Protein 2YZY (pdb70)

Sequence (163 aa):
QSAQEILDRVEKNLSTPWQATVQGRIEEELLARVYALPQARLFRVEFLKPGSLEGNFTVITEKEVWNYLYLTNQLVISPQVDLRLEGEVRLPEGMAWKLVGRSQGFAAMELYILKADPRPLRFVFLDEKGKVLADLKVVEFKRTNLTEAQLKRYPKDAQVVRR

Structure (mmCIF, N/CA/C/O backbone):
data_2YZY
#
_entry.id   2YZY
#
_cell.length_a   41.380
_cell.length_b   58.840
_cell.length_c   80.500
_cell.angle_alpha   90.00
_cell.angle_beta   90.00
_cell.angle_gamma   90.00
#
_symmetry.space_group_name_H-M   'P 21 21 21'
#
loop_
_entity.id
_entity.type
_entity.pdbx_description
1 polymer 'Putative uncharacterized protein TTHA1012'
2 non-polymer (4S)-2-METHYL-2,4-PENTANEDIOL
3 water water
#
loop_
_atom_site.group_PDB
_atom_site.id
_atom_site.type_symbol
_atom_site.label_atom_id
_atom_site.label_alt_id
_atom_site.label_comp_id
_atom_site.label_asym_id
_atom_site.label_entity_id
_atom_site.label_seq_id
_atom_site.pdbx_PDB_ins_code
_atom_site.Cartn_x
_atom_site.Cartn_y
_atom_site.Cartn_z
_atom_site.occupancy
_atom_site.B_iso_or_equiv
_atom_site.auth_seq_id
_atom_site.auth_comp_id
_atom_site.auth_asym_id
_atom_site.auth_atom_id
_atom_site.pdbx_PDB_model_num
ATOM 1 N N . GLN A 1 6 ? 19.001 23.227 11.893 1.00 43.30 20 GLN A N 1
ATOM 2 C CA . GLN A 1 6 ? 20.085 23.057 10.883 1.00 42.56 20 GLN A CA 1
ATOM 3 C C . GLN A 1 6 ? 21.147 22.084 11.387 1.00 41.40 20 GLN A C 1
ATOM 4 O O . GLN A 1 6 ? 21.934 21.548 10.606 1.00 40.84 20 GLN A O 1
ATOM 10 N N . SER A 1 7 ? 21.165 21.861 12.697 1.00 39.34 21 SER A N 1
ATOM 11 C CA . SER A 1 7 ?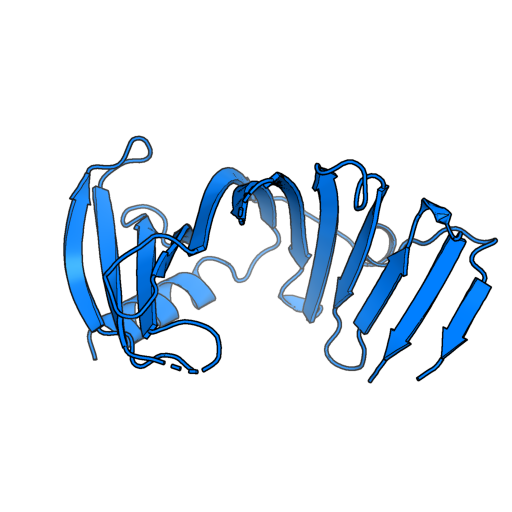 22.130 20.950 13.298 1.00 37.82 21 SER A CA 1
ATOM 12 C C . SER A 1 7 ? 21.872 19.526 12.818 1.00 35.85 21 SER A C 1
ATOM 13 O O . SER A 1 7 ? 22.794 18.718 12.712 1.00 35.30 21 SER A O 1
ATOM 16 N N . ALA A 1 8 ? 20.610 19.226 12.531 1.00 34.44 22 ALA A N 1
ATOM 17 C CA . ALA A 1 8 ? 20.235 17.905 12.049 1.00 32.75 22 ALA A CA 1
ATOM 18 C C . ALA A 1 8 ? 20.874 17.680 10.684 1.00 32.46 22 ALA A C 1
ATOM 19 O O . ALA A 1 8 ? 21.391 16.602 10.395 1.00 30.73 22 ALA A O 1
ATOM 21 N N . GLN A 1 9 ? 20.839 18.712 9.847 1.00 32.46 23 GLN A N 1
ATOM 22 C CA . GLN A 1 9 ? 21.415 18.624 8.512 1.00 32.53 23 GLN A CA 1
ATOM 23 C C . GLN A 1 9 ? 22.908 18.330 8.589 1.00 31.30 23 GLN A C 1
ATOM 24 O O . GLN A 1 9 ? 23.430 17.524 7.820 1.00 31.01 23 GLN A O 1
ATOM 30 N N . GLU A 1 10 ? 23.592 18.983 9.524 1.00 30.20 24 GLU A N 1
ATOM 31 C CA . GLU A 1 10 ? 25.025 18.781 9.699 1.00 29.64 24 GLU A CA 1
ATOM 32 C C . GLU A 1 10 ? 25.326 17.331 10.054 1.00 28.11 24 GLU A C 1
ATOM 33 O O . GLU A 1 10 ? 26.283 16.740 9.553 1.00 27.09 24 GLU A O 1
ATOM 39 N N . ILE A 1 11 ? 24.505 16.767 10.933 1.00 25.93 25 ILE A N 1
ATOM 40 C CA . ILE A 1 11 ? 24.679 15.387 11.363 1.00 23.73 25 ILE A CA 1
ATOM 41 C C . ILE A 1 11 ? 24.451 14.429 10.201 1.00 22.99 25 ILE A C 1
ATOM 42 O O . ILE A 1 11 ? 25.233 13.500 9.988 1.00 22.01 25 ILE A O 1
ATOM 47 N N . LEU A 1 12 ? 23.381 14.659 9.448 1.00 23.60 26 LEU A N 1
ATOM 48 C CA . LEU A 1 12 ? 23.073 13.812 8.306 1.00 24.08 26 LEU A CA 1
ATOM 49 C C . LEU A 1 12 ? 24.208 13.883 7.291 1.00 24.70 26 LEU A C 1
ATOM 50 O O . LEU A 1 12 ? 24.557 12.879 6.673 1.00 23.32 26 LEU A O 1
ATOM 55 N N . ASP A 1 13 ? 24.788 15.070 7.127 1.00 24.73 27 ASP A N 1
ATOM 56 C CA . ASP A 1 13 ? 25.892 15.241 6.188 1.00 25.52 27 ASP A CA 1
ATOM 57 C C . ASP A 1 13 ? 27.094 14.413 6.629 1.00 24.25 27 ASP A C 1
ATOM 58 O O . ASP A 1 13 ? 27.784 13.823 5.800 1.00 24.59 27 ASP A O 1
ATOM 63 N N . ARG A 1 14 ? 27.340 14.373 7.935 1.00 23.22 28 ARG A N 1
ATOM 64 C CA . ARG A 1 14 ? 28.452 13.604 8.484 1.00 22.88 28 ARG A CA 1
ATOM 65 C C . ARG A 1 14 ? 28.239 12.116 8.220 1.00 21.08 28 ARG A C 1
ATOM 66 O O . ARG A 1 14 ? 29.180 11.386 7.907 1.00 20.63 28 ARG A O 1
ATOM 74 N N . VAL A 1 15 ? 26.993 11.675 8.354 1.00 19.74 29 VAL A N 1
ATOM 75 C CA . VAL A 1 15 ? 26.651 10.279 8.125 1.00 18.16 29 VAL A CA 1
ATOM 76 C C . VAL A 1 15 ? 26.915 9.902 6.672 1.00 19.49 29 VAL A C 1
ATOM 77 O O . VAL A 1 15 ? 27.553 8.889 6.394 1.00 18.46 29 VAL A O 1
ATOM 81 N N . GLU A 1 16 ? 26.428 10.729 5.752 1.00 21.37 30 GLU A N 1
ATOM 82 C CA . GLU A 1 16 ? 26.600 10.474 4.327 1.00 23.41 30 GLU A CA 1
ATOM 83 C C . GLU A 1 16 ? 28.071 10.328 3.962 1.00 24.29 30 GLU A C 1
ATOM 84 O O . GLU A 1 16 ? 28.450 9.411 3.231 1.00 23.37 30 GLU A O 1
ATOM 90 N N . LYS A 1 17 ? 28.901 11.230 4.474 1.00 23.96 31 LYS A N 1
ATOM 91 C CA . LYS A 1 17 ? 30.331 11.174 4.193 1.00 25.53 31 LYS A CA 1
ATOM 92 C C . LYS A 1 17 ? 30.979 9.968 4.865 1.00 24.87 31 LYS A C 1
ATOM 93 O O . LYS A 1 17 ? 31.858 9.325 4.292 1.00 26.11 31 LYS A O 1
ATOM 99 N N . ASN A 1 18 ? 30.531 9.661 6.078 1.00 22.18 32 ASN A N 1
ATOM 100 C CA . ASN A 1 18 ? 31.078 8.552 6.848 1.00 21.67 32 ASN A CA 1
ATOM 101 C C . ASN A 1 18 ? 30.717 7.177 6.291 1.00 20.35 32 ASN A C 1
ATOM 102 O O . ASN A 1 18 ? 31.392 6.192 6.585 1.00 21.62 32 ASN A O 1
ATOM 107 N N . LEU A 1 19 ? 29.655 7.111 5.492 1.00 20.25 33 LEU A N 1
ATOM 108 C CA . LEU A 1 19 ? 29.225 5.845 4.905 1.00 20.35 33 LEU A CA 1
ATOM 109 C C . LEU A 1 19 ? 29.383 5.848 3.388 1.00 20.01 33 LEU A C 1
ATOM 110 O O . LEU A 1 19 ? 28.545 5.304 2.666 1.00 20.60 33 LEU A O 1
ATOM 115 N N . SER A 1 20 ? 30.464 6.459 2.912 1.00 19.40 34 SER A N 1
ATOM 116 C CA . SER A 1 20 ? 30.733 6.540 1.480 1.00 21.07 34 SER A CA 1
ATOM 117 C C . SER A 1 20 ? 31.426 5.287 0.942 1.00 19.50 34 SER A C 1
ATOM 118 O O . SER A 1 20 ? 31.569 5.124 -0.269 1.00 20.48 34 SER A O 1
ATOM 121 N N . THR A 1 21 ? 31.860 4.409 1.843 1.00 18.37 35 THR A N 1
ATOM 122 C CA . THR A 1 21 ? 32.515 3.162 1.453 1.00 16.72 35 THR A CA 1
ATOM 123 C C . THR A 1 21 ? 31.521 2.023 1.688 1.00 14.77 35 THR A C 1
ATOM 124 O O . THR A 1 21 ? 30.541 2.192 2.411 1.00 14.31 35 THR A O 1
ATOM 128 N N . PRO A 1 22 ? 31.760 0.847 1.086 1.00 13.85 36 PRO A N 1
ATOM 129 C CA . PRO A 1 22 ? 30.841 -0.282 1.260 1.00 11.92 36 PRO A CA 1
ATOM 130 C C . PRO A 1 22 ? 30.602 -0.722 2.700 1.00 10.91 36 PRO A C 1
ATOM 131 O O . PRO A 1 22 ? 31.514 -0.734 3.530 1.00 12.32 36 PRO A O 1
ATOM 135 N N . TRP A 1 23 ? 29.359 -1.087 2.986 1.00 10.18 37 TRP A N 1
ATOM 136 C CA . TRP A 1 23 ? 29.003 -1.547 4.316 1.00 8.93 37 TRP A CA 1
ATOM 137 C C . TRP A 1 23 ? 27.780 -2.446 4.260 1.00 9.34 37 TRP A C 1
ATOM 138 O O . TRP A 1 23 ? 27.070 -2.493 3.256 1.00 7.79 37 TRP A O 1
ATOM 149 N N . GLN A 1 24 ? 27.561 -3.181 5.342 1.00 9.27 38 GLN A N 1
ATOM 150 C CA . GLN A 1 24 ? 26.410 -4.057 5.449 1.00 9.64 38 GLN A CA 1
ATOM 151 C C . GLN A 1 24 ? 25.930 -4.009 6.885 1.00 9.71 38 GLN A C 1
ATOM 152 O O . GLN A 1 24 ? 26.677 -3.612 7.790 1.00 10.19 38 GLN A O 1
ATOM 158 N N . ALA A 1 25 ? 24.673 -4.381 7.093 1.00 8.85 39 ALA A N 1
ATOM 159 C CA . ALA A 1 25 ? 24.100 -4.337 8.425 1.00 7.85 39 ALA A CA 1
ATOM 160 C C . ALA A 1 25 ? 22.914 -5.270 8.563 1.00 9.18 39 ALA A C 1
ATOM 161 O O . ALA A 1 25 ? 22.431 -5.843 7.586 1.00 10.36 39 ALA A O 1
ATOM 163 N N . THR A 1 26 ? 22.463 -5.424 9.800 1.00 8.57 40 THR A N 1
ATOM 164 C CA . THR A 1 26 ? 21.308 -6.249 10.102 1.00 9.51 40 THR A CA 1
ATOM 165 C C . THR A 1 26 ? 20.280 -5.318 10.719 1.00 8.78 40 THR A C 1
ATOM 166 O O . THR A 1 26 ? 20.589 -4.582 11.656 1.00 9.49 40 THR A O 1
ATOM 170 N N . VAL A 1 27 ? 19.066 -5.339 10.180 1.00 8.83 41 VAL A N 1
ATOM 171 C CA . VAL A 1 27 ? 17.994 -4.494 10.691 1.00 9.42 41 VAL A CA 1
ATOM 172 C C . VAL A 1 27 ? 16.937 -5.394 11.312 1.00 10.23 41 VAL A C 1
ATOM 173 O O . VAL A 1 27 ? 16.501 -6.368 10.700 1.00 8.98 41 VAL A O 1
ATOM 177 N N . GLN A 1 28 ? 16.542 -5.075 12.538 1.00 9.95 42 GLN A N 1
ATOM 178 C CA . GLN A 1 28 ? 15.544 -5.860 13.249 1.00 11.42 42 GLN A CA 1
ATOM 179 C C . GLN A 1 28 ? 14.595 -4.943 13.995 1.00 12.74 42 GLN A C 1
ATOM 180 O O . GLN A 1 28 ? 15.007 -3.932 14.557 1.00 13.85 42 GLN A O 1
ATOM 186 N N . GLY A 1 29 ? 13.317 -5.292 14.000 1.00 12.52 43 GLY A N 1
ATOM 187 C CA . GLY A 1 29 ? 12.362 -4.464 14.709 1.00 13.96 43 GLY A CA 1
ATOM 188 C C . GLY A 1 29 ? 10.949 -4.974 14.569 1.00 15.86 43 GLY A C 1
ATOM 189 O O . GLY A 1 29 ? 10.723 -6.115 14.166 1.00 15.25 43 GLY A O 1
ATOM 190 N N . ARG A 1 30 ? 9.993 -4.124 14.915 1.00 18.03 44 ARG A N 1
ATOM 191 C CA . ARG A 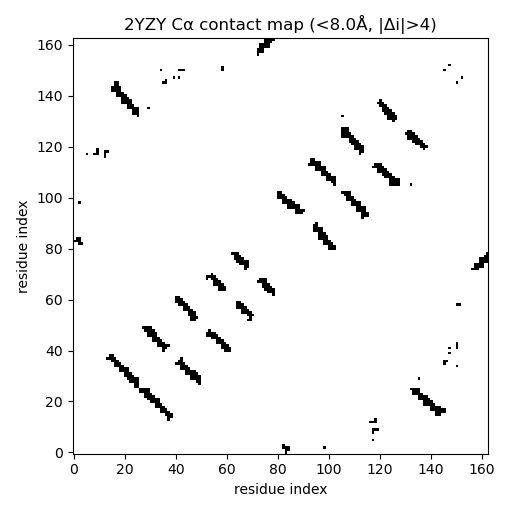1 30 ? 8.589 -4.490 14.819 1.00 22.02 44 ARG A CA 1
ATOM 192 C C . ARG A 1 30 ? 7.860 -3.474 13.957 1.00 22.90 44 ARG A C 1
ATOM 193 O O . ARG A 1 30 ? 8.177 -2.285 13.978 1.00 21.84 44 ARG A O 1
ATOM 201 N N . ILE A 1 31 ? 6.893 -3.955 13.185 1.00 23.84 45 ILE A N 1
ATOM 202 C CA . ILE A 1 31 ? 6.121 -3.094 12.301 1.00 26.92 45 ILE A CA 1
ATOM 203 C C . ILE A 1 31 ? 4.645 -3.456 12.366 1.00 28.26 45 ILE A C 1
ATOM 204 O O . ILE A 1 31 ? 4.322 -4.473 13.016 1.00 28.86 45 ILE A O 1
ATOM 209 N N . GLU A 1 37 ? 0.736 -6.568 14.362 1.00 30.52 51 GLU A N 1
ATOM 210 C CA . GLU A 1 37 ? 2.198 -6.306 14.504 1.00 29.92 51 GLU A CA 1
ATOM 211 C C . GLU A 1 37 ? 3.014 -7.550 14.169 1.00 28.18 51 GLU A C 1
ATOM 212 O O . GLU A 1 37 ? 2.635 -8.666 14.521 1.00 27.16 51 GLU A O 1
ATOM 218 N N . GLU A 1 38 ? 4.136 -7.353 13.485 1.00 25.73 52 GLU A N 1
ATOM 219 C CA . GLU A 1 38 ? 5.002 -8.465 13.117 1.00 23.63 52 GLU A CA 1
ATOM 220 C C . GLU A 1 38 ? 6.462 -8.072 13.276 1.00 20.11 52 GLU A C 1
ATOM 221 O O . GLU A 1 38 ? 6.785 -6.887 13.373 1.00 19.81 52 GLU A O 1
ATOM 227 N N . GLU A 1 39 ? 7.340 -9.068 13.315 1.00 16.68 53 GLU A N 1
ATOM 228 C CA . GLU A 1 39 ? 8.765 -8.801 13.442 1.00 14.38 53 GLU A CA 1
ATOM 229 C C . GLU A 1 39 ? 9.376 -8.712 12.055 1.00 13.19 53 GLU A C 1
ATOM 230 O O . GLU A 1 39 ? 9.068 -9.519 11.175 1.00 13.38 53 GLU A O 1
ATOM 236 N N . LEU A 1 40 ? 10.230 -7.716 11.859 1.00 10.69 54 LEU A N 1
ATOM 237 C CA . LEU A 1 40 ? 10.916 -7.543 10.589 1.00 9.31 54 LEU A CA 1
ATOM 238 C C . LEU A 1 40 ? 12.397 -7.803 10.837 1.00 9.66 54 LEU A C 1
ATOM 239 O O . LEU A 1 40 ? 12.973 -7.303 11.805 1.00 10.83 54 LEU A O 1
ATOM 244 N N . LEU A 1 41 ? 13.006 -8.609 9.976 1.00 7.51 55 LEU A N 1
ATOM 245 C CA . LEU A 1 41 ? 14.430 -8.896 10.090 1.00 8.04 55 LEU A CA 1
ATOM 246 C C . LEU A 1 41 ? 14.986 -8.915 8.680 1.00 7.43 55 LEU A C 1
ATOM 247 O O . LEU A 1 41 ? 14.428 -9.567 7.800 1.00 8.46 55 LEU A O 1
ATOM 252 N N . ALA A 1 42 ? 16.081 -8.198 8.459 1.00 7.95 56 ALA A N 1
ATOM 253 C CA . ALA A 1 42 ? 16.668 -8.156 7.132 1.00 8.50 56 ALA A CA 1
ATOM 254 C C . ALA A 1 42 ? 18.144 -7.804 7.170 1.00 9.15 56 ALA A C 1
ATOM 255 O O . ALA A 1 42 ? 18.640 -7.249 8.148 1.00 9.83 56 ALA A O 1
ATOM 257 N N . ARG A 1 43 ? 18.850 -8.158 6.104 1.00 7.64 57 ARG A N 1
ATOM 258 C CA . ARG A 1 43 ? 20.257 -7.804 5.990 1.00 7.61 57 ARG A CA 1
ATOM 259 C C . ARG A 1 43 ? 20.294 -6.721 4.922 1.00 8.81 57 ARG A C 1
ATOM 260 O O . ARG A 1 43 ? 19.556 -6.782 3.940 1.00 10.51 57 ARG A O 1
ATOM 268 N N . VAL A 1 44 ? 21.142 -5.722 5.126 1.00 7.27 58 VAL A N 1
ATOM 269 C CA . VAL A 1 44 ? 21.255 -4.607 4.192 1.00 9.54 58 VAL A CA 1
ATOM 270 C C . VAL A 1 44 ? 22.686 -4.492 3.669 1.00 8.48 58 VAL A C 1
ATOM 271 O O . VAL A 1 44 ? 23.640 -4.685 4.415 1.00 8.88 58 VAL A O 1
ATOM 275 N N . TYR A 1 45 ? 22.818 -4.179 2.381 1.00 8.29 59 TYR A N 1
ATOM 276 C CA . TYR A 1 45 ? 24.119 -4.058 1.728 1.00 7.83 59 TYR A CA 1
ATOM 277 C C . TYR A 1 45 ? 24.190 -2.775 0.928 1.00 7.86 59 TYR A C 1
ATOM 278 O O . TYR A 1 45 ? 23.250 -2.429 0.214 1.00 9.09 59 TYR A O 1
ATOM 287 N N . ALA A 1 46 ? 25.320 -2.084 1.029 1.00 8.75 60 ALA A N 1
ATOM 288 C CA . ALA A 1 46 ? 25.489 -0.831 0.309 1.00 8.59 60 ALA A CA 1
ATOM 289 C C . ALA A 1 46 ? 26.843 -0.716 -0.371 1.00 8.65 60 ALA A C 1
ATOM 290 O O . ALA A 1 46 ? 27.878 -0.987 0.232 1.00 9.69 60 ALA A O 1
ATOM 292 N N . LEU A 1 47 ? 26.813 -0.320 -1.640 1.00 10.71 61 LEU A N 1
ATOM 293 C CA . LEU A 1 47 ? 28.019 -0.092 -2.428 1.00 11.27 61 LEU A CA 1
ATOM 294 C C . LEU A 1 47 ? 27.776 1.310 -2.992 1.00 14.68 61 LEU A C 1
ATOM 295 O O . LEU A 1 47 ? 27.368 1.473 -4.142 1.00 13.61 61 LEU A O 1
ATOM 300 N N . PRO A 1 48 ? 28.008 2.344 -2.163 1.00 15.59 62 PRO A N 1
ATOM 301 C CA . PRO A 1 48 ? 27.823 3.760 -2.505 1.00 18.47 62 PRO A CA 1
ATOM 302 C C . PRO A 1 48 ? 28.400 4.238 -3.830 1.00 19.19 62 PRO A C 1
ATOM 303 O O . PRO A 1 48 ? 27.714 4.909 -4.598 1.00 20.51 62 PRO A O 1
ATOM 307 N N . GLN A 1 49 ? 29.655 3.899 -4.099 1.00 21.92 63 GLN A N 1
ATOM 308 C CA . GLN A 1 49 ? 30.298 4.336 -5.333 1.00 23.99 63 GLN A CA 1
ATOM 309 C C . GLN A 1 49 ? 29.580 3.861 -6.595 1.00 24.44 63 GLN A C 1
ATOM 310 O O . GLN A 1 49 ? 29.631 4.527 -7.632 1.00 24.40 63 GLN A O 1
ATOM 316 N N . ALA A 1 50 ? 28.904 2.720 -6.507 1.00 22.58 64 ALA A N 1
ATOM 317 C CA . ALA A 1 50 ? 28.179 2.174 -7.650 1.00 22.16 64 ALA A CA 1
ATOM 318 C C . ALA A 1 50 ? 26.687 2.482 -7.554 1.00 20.44 64 ALA A C 1
ATOM 319 O O . ALA A 1 50 ? 25.903 2.071 -8.410 1.00 21.05 64 ALA A O 1
ATOM 321 N N . ARG A 1 51 ? 26.304 3.214 -6.512 1.00 20.17 65 ARG A N 1
ATOM 322 C CA . ARG A 1 51 ? 24.906 3.562 -6.287 1.00 20.08 65 ARG A CA 1
ATOM 323 C C . ARG A 1 51 ? 24.044 2.305 -6.248 1.00 19.51 65 ARG A C 1
ATOM 324 O O . ARG A 1 51 ? 22.950 2.273 -6.809 1.00 19.15 65 ARG A O 1
ATOM 332 N N . LEU A 1 52 ? 24.551 1.274 -5.580 1.00 17.08 66 LEU A N 1
ATOM 333 C CA . LEU A 1 52 ? 23.847 0.004 -5.448 1.00 17.07 66 LEU A CA 1
ATOM 334 C C . LEU A 1 52 ? 23.483 -0.255 -3.993 1.00 14.49 66 LEU A C 1
ATOM 335 O O . LEU A 1 52 ? 24.287 -0.029 -3.093 1.00 15.30 66 LEU A O 1
ATOM 340 N N . PHE A 1 53 ? 22.272 -0.755 -3.776 1.00 13.90 67 PHE A N 1
ATOM 341 C CA . PHE A 1 53 ? 21.773 -1.043 -2.434 1.00 13.10 67 PHE A CA 1
ATOM 342 C C . PHE A 1 53 ? 20.968 -2.341 -2.528 1.00 12.88 67 PHE A C 1
ATOM 343 O O . PHE A 1 53 ? 20.243 -2.549 -3.497 1.00 14.12 67 PHE A O 1
ATOM 351 N N . ARG A 1 54 ? 21.100 -3.219 -1.537 1.00 10.05 68 ARG A N 1
ATOM 352 C CA . ARG A 1 54 ? 20.355 -4.476 -1.548 1.00 9.94 68 ARG A CA 1
ATOM 353 C C . ARG A 1 54 ? 19.837 -4.782 -0.153 1.00 9.33 68 ARG A C 1
ATOM 354 O O . ARG A 1 54 ? 20.557 -4.626 0.827 1.00 9.84 68 ARG A O 1
ATOM 362 N N . VAL A 1 55 ? 18.576 -5.191 -0.070 1.00 8.21 69 VAL A N 1
ATOM 363 C CA . VAL A 1 55 ? 17.967 -5.538 1.208 1.00 8.96 69 VAL A CA 1
ATOM 364 C C . VAL A 1 55 ? 17.442 -6.962 1.077 1.00 8.90 69 VAL A C 1
ATOM 365 O O . VAL A 1 55 ? 16.728 -7.284 0.123 1.00 10.70 69 VAL A O 1
ATOM 369 N N . GLU A 1 56 ? 17.818 -7.819 2.022 1.00 7.07 70 GLU A N 1
ATOM 370 C CA . GLU A 1 56 ? 17.403 -9.222 2.009 1.00 6.47 70 GLU A CA 1
ATOM 371 C C . GLU A 1 56 ? 16.559 -9.497 3.243 1.00 6.53 70 GLU A C 1
ATOM 372 O O . GLU A 1 56 ? 17.003 -9.289 4.368 1.00 8.79 70 GLU A O 1
ATOM 378 N N . PHE A 1 57 ? 15.340 -9.976 3.026 1.00 7.15 71 PHE A N 1
ATOM 379 C CA . PHE A 1 57 ? 14.423 -10.230 4.129 1.00 7.28 71 PHE A CA 1
ATOM 380 C C . PHE A 1 57 ? 14.480 -11.627 4.720 1.00 6.59 71 PHE A C 1
ATOM 381 O O . PHE A 1 57 ? 14.567 -12.624 3.997 1.00 7.87 71 PHE A O 1
ATOM 389 N N . LEU A 1 58 ? 14.423 -11.677 6.050 1.00 6.86 72 LEU A N 1
ATOM 390 C CA . LEU A 1 58 ? 14.462 -12.928 6.799 1.00 6.62 72 LEU A CA 1
ATOM 391 C C . LEU A 1 58 ? 13.169 -13.189 7.582 1.00 7.78 72 LEU A C 1
ATOM 392 O O . LEU A 1 58 ? 12.792 -14.339 7.797 1.00 9.56 72 LEU A O 1
ATOM 397 N N . LYS A 1 59 ? 12.512 -12.118 8.022 1.00 8.26 73 LYS A N 1
ATOM 398 C CA . LYS A 1 59 ? 11.251 -12.206 8.763 1.00 8.12 73 LYS A CA 1
ATOM 399 C C . LYS A 1 59 ? 10.412 -11.003 8.353 1.00 8.99 73 LYS A C 1
ATOM 400 O O . LYS A 1 59 ? 10.955 -9.947 8.045 1.00 7.58 73 LYS A O 1
ATOM 406 N N . PRO A 1 60 ? 9.076 -11.132 8.365 1.00 8.37 74 PRO A N 1
ATOM 407 C CA . PRO A 1 60 ? 8.272 -12.300 8.729 1.00 8.72 74 PRO A CA 1
ATOM 408 C C . PRO A 1 60 ? 8.202 -13.361 7.636 1.00 8.70 74 PRO A C 1
ATOM 409 O O . PRO A 1 60 ? 8.839 -13.232 6.592 1.00 7.99 74 PRO A O 1
ATOM 413 N N . GLY A 1 61 ? 7.414 -14.403 7.889 1.00 8.75 75 GLY A N 1
ATOM 414 C CA . GLY A 1 61 ? 7.280 -15.489 6.932 1.00 8.38 75 GLY A CA 1
ATOM 415 C C . GLY A 1 61 ? 6.859 -15.062 5.540 1.00 8.55 75 GLY A C 1
ATOM 416 O O . GLY A 1 61 ? 7.270 -15.668 4.555 1.00 9.22 75 GLY A O 1
ATOM 417 N N . SER A 1 62 ? 6.031 -14.026 5.457 1.00 9.32 76 SER A N 1
ATOM 418 C CA . SER A 1 62 ? 5.560 -13.533 4.169 1.00 8.19 76 SER A CA 1
ATOM 419 C C . SER A 1 62 ? 6.661 -12.889 3.330 1.00 8.38 76 SER A C 1
ATOM 420 O O . SER A 1 62 ? 6.515 -12.773 2.111 1.00 10.09 76 SER A O 1
ATOM 423 N N . LEU A 1 63 ? 7.754 -12.468 3.971 1.00 7.90 77 LEU A N 1
ATOM 424 C CA . LEU A 1 63 ? 8.857 -11.826 3.254 1.00 7.51 77 LEU A CA 1
ATOM 425 C C . LEU A 1 63 ? 10.131 -12.662 3.218 1.00 6.86 77 LEU A C 1
ATOM 426 O O . LEU A 1 63 ? 11.061 -12.347 2.478 1.00 8.18 77 LEU A O 1
ATOM 431 N N . GLU A 1 64 ? 10.175 -13.724 4.016 1.00 7.60 78 GLU A N 1
ATOM 432 C CA . GLU A 1 64 ? 11.350 -14.586 4.089 1.00 7.33 78 GLU A CA 1
ATOM 433 C C . GLU A 1 64 ? 11.857 -14.996 2.703 1.00 7.30 78 GLU A C 1
ATOM 434 O O . GLU A 1 64 ? 11.126 -15.612 1.929 1.00 7.67 78 GLU A O 1
ATOM 440 N N . GLY A 1 65 ? 13.108 -14.648 2.393 1.00 7.60 79 GLY A N 1
ATOM 441 C CA . GLY A 1 65 ? 13.673 -15.002 1.098 1.00 7.85 79 GLY A CA 1
ATOM 442 C C . GLY A 1 65 ? 13.600 -13.911 0.046 1.00 7.68 79 GLY A C 1
ATOM 443 O O . GLY A 1 65 ? 14.309 -13.966 -0.960 1.00 8.57 79 GLY A O 1
ATOM 444 N N . ASN A 1 66 ? 12.734 -12.928 0.266 1.00 7.11 80 ASN A N 1
ATOM 445 C CA . ASN A 1 66 ? 12.589 -11.811 -0.666 1.00 6.37 80 ASN A CA 1
ATOM 446 C C . ASN A 1 66 ? 13.814 -10.919 -0.585 1.00 6.63 80 ASN A C 1
ATOM 447 O O . ASN A 1 66 ? 14.555 -10.946 0.395 1.00 7.88 80 ASN A O 1
ATOM 452 N N . PHE A 1 67 ? 14.034 -10.132 -1.629 1.00 7.49 81 PHE A N 1
ATOM 453 C CA . PHE A 1 67 ? 15.121 -9.173 -1.595 1.00 8.01 81 PHE A CA 1
ATOM 454 C C . PHE A 1 67 ? 14.801 -8.040 -2.547 1.00 7.92 81 PHE A C 1
ATOM 455 O O . PHE A 1 67 ? 13.983 -8.184 -3.465 1.00 8.54 81 PHE A O 1
ATOM 463 N N . THR A 1 68 ? 15.413 -6.896 -2.285 1.00 7.70 82 THR A N 1
ATOM 464 C CA . THR A 1 68 ? 15.217 -5.714 -3.103 1.00 8.21 82 THR A CA 1
ATOM 465 C C . THR A 1 68 ? 16.576 -5.189 -3.526 1.00 9.22 82 THR A C 1
ATOM 466 O O . THR A 1 68 ? 17.491 -5.086 -2.711 1.00 10.14 82 THR A O 1
ATOM 470 N N . VAL A 1 69 ? 16.717 -4.880 -4.809 1.00 9.42 83 VAL A N 1
ATOM 471 C CA . VAL A 1 69 ? 17.967 -4.329 -5.310 1.00 10.80 83 VAL A CA 1
ATOM 472 C C . VAL A 1 69 ? 17.632 -2.944 -5.842 1.00 12.10 83 VAL A C 1
ATOM 473 O O . VAL A 1 69 ? 16.715 -2.786 -6.649 1.00 13.00 83 VAL A O 1
ATOM 477 N N . ILE A 1 70 ? 18.356 -1.938 -5.369 1.00 13.35 84 ILE A N 1
ATOM 478 C CA . ILE A 1 70 ? 18.103 -0.578 -5.818 1.00 17.86 84 ILE A CA 1
ATOM 479 C C . ILE A 1 70 ? 19.315 -0.019 -6.544 1.00 19.61 84 ILE A C 1
ATOM 480 O O . ILE A 1 70 ? 20.450 -0.155 -6.087 1.00 18.92 84 ILE A O 1
ATOM 485 N N . THR A 1 71 ? 19.062 0.589 -7.695 1.00 21.18 85 THR A N 1
ATOM 486 C CA . THR A 1 71 ? 20.114 1.203 -8.490 1.00 25.26 85 THR A CA 1
ATOM 487 C C . THR A 1 71 ? 19.636 2.616 -8.786 1.00 27.49 85 THR A C 1
ATOM 488 O O . THR A 1 71 ? 18.516 2.981 -8.428 1.00 27.88 85 THR A O 1
ATOM 492 N N . GLU A 1 72 ? 20.478 3.418 -9.426 1.00 30.73 86 GLU A N 1
ATOM 493 C CA . GLU A 1 72 ? 20.083 4.780 -9.748 1.00 34.27 86 GLU A CA 1
ATOM 494 C C . GLU A 1 72 ? 18.977 4.744 -10.796 1.00 34.78 86 GLU A C 1
ATOM 495 O O . GLU A 1 72 ? 18.098 5.606 -10.818 1.00 36.94 86 GLU A O 1
ATOM 501 N N . LYS A 1 73 ? 19.021 3.727 -11.652 1.00 34.80 87 LYS A N 1
ATOM 502 C CA . LYS A 1 73 ? 18.050 3.580 -12.729 1.00 33.88 87 LYS A CA 1
ATOM 503 C C . LYS A 1 73 ? 16.759 2.855 -12.363 1.00 32.84 87 LYS A C 1
ATOM 504 O O . LYS A 1 73 ? 15.669 3.342 -12.662 1.00 33.15 87 LYS A O 1
ATOM 510 N N . GLU A 1 74 ? 16.865 1.696 -11.721 1.00 30.89 88 GLU A N 1
ATOM 511 C CA . GLU A 1 74 ? 15.655 0.960 -11.384 1.00 27.49 88 GLU A CA 1
ATOM 512 C C . GLU A 1 74 ? 15.702 0.183 -10.078 1.00 24.94 88 GLU A C 1
ATOM 513 O O . GLU A 1 74 ? 16.736 0.104 -9.414 1.00 24.77 88 GLU A O 1
ATOM 519 N N . VAL A 1 75 ? 14.556 -0.386 -9.724 1.00 20.33 89 VAL A N 1
ATOM 520 C CA . VAL A 1 75 ? 14.409 -1.161 -8.503 1.00 17.43 89 VAL A CA 1
ATOM 521 C C . VAL A 1 75 ? 13.929 -2.571 -8.819 1.00 15.99 89 VAL A C 1
ATOM 522 O O . VAL A 1 75 ? 13.008 -2.754 -9.612 1.00 14.55 89 VAL A O 1
ATOM 526 N N . TRP A 1 76 ? 14.566 -3.563 -8.205 1.00 11.99 90 TRP A N 1
ATOM 527 C CA . TRP A 1 76 ? 14.170 -4.951 -8.392 1.00 12.87 90 TRP A CA 1
ATOM 528 C C . TRP A 1 76 ? 13.587 -5.455 -7.083 1.00 11.86 90 TRP A C 1
ATOM 529 O O . TRP A 1 76 ? 14.185 -5.275 -6.024 1.00 12.84 90 TRP A O 1
ATOM 540 N N . ASN A 1 77 ? 12.422 -6.084 -7.148 1.00 10.13 91 ASN A N 1
ATOM 541 C CA . ASN A 1 77 ? 11.833 -6.653 -5.950 1.00 10.12 91 ASN A CA 1
ATOM 542 C C . ASN A 1 77 ? 11.567 -8.120 -6.222 1.00 9.65 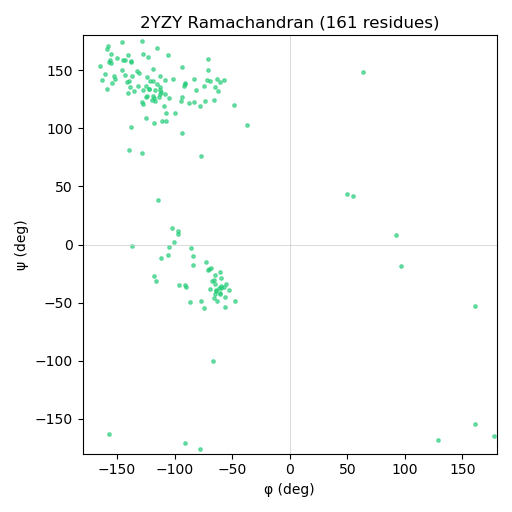91 ASN A C 1
ATOM 543 O O . ASN A 1 77 ? 10.698 -8.465 -7.020 1.00 10.29 91 ASN A O 1
ATOM 548 N N . TYR A 1 78 ? 12.346 -8.984 -5.581 1.00 7.34 92 TYR A N 1
ATOM 549 C CA . TYR A 1 78 ? 12.169 -10.414 -5.758 1.00 8.12 92 TYR A CA 1
ATOM 550 C C . TYR A 1 78 ? 11.245 -10.951 -4.674 1.00 7.74 92 TYR A C 1
ATOM 551 O O . TYR A 1 78 ? 11.464 -10.725 -3.478 1.00 8.67 92 TYR A O 1
ATOM 560 N N . LEU A 1 79 ? 10.200 -11.645 -5.110 1.00 6.95 93 LEU A N 1
ATOM 561 C CA . LEU A 1 79 ? 9.221 -12.235 -4.203 1.00 8.01 93 LEU A CA 1
ATOM 562 C C . LEU A 1 79 ? 9.495 -13.734 -4.243 1.00 8.34 93 LEU A C 1
ATOM 563 O O . LEU A 1 79 ? 9.175 -14.414 -5.216 1.00 8.78 93 LEU A O 1
ATOM 568 N N . TYR A 1 80 ? 10.086 -14.238 -3.168 1.00 6.93 94 TYR A N 1
ATOM 569 C CA . TYR A 1 80 ? 10.482 -15.635 -3.081 1.00 8.21 94 TYR A CA 1
ATOM 570 C C . TYR A 1 80 ? 9.397 -16.684 -3.307 1.00 7.12 94 TYR A C 1
ATOM 571 O O . TYR A 1 80 ? 9.555 -17.567 -4.147 1.00 7.82 94 TYR A O 1
ATOM 580 N N . LEU A 1 81 ? 8.297 -16.587 -2.569 1.00 8.24 95 LEU A N 1
ATOM 581 C CA . LEU A 1 81 ? 7.236 -17.582 -2.688 1.00 7.24 95 LEU A CA 1
ATOM 582 C C . LEU A 1 81 ? 6.541 -17.630 -4.043 1.00 9.03 95 LEU A C 1
ATOM 583 O O . LEU A 1 81 ? 6.024 -18.675 -4.430 1.00 9.54 95 LEU A O 1
ATOM 588 N N . THR A 1 82 ? 6.542 -16.521 -4.775 1.00 8.81 96 THR A N 1
ATOM 589 C CA . THR A 1 82 ? 5.907 -16.503 -6.090 1.00 9.41 96 THR A CA 1
ATOM 590 C C . THR A 1 82 ? 6.946 -16.537 -7.208 1.00 9.44 96 THR A C 1
ATOM 591 O O . THR A 1 82 ? 6.594 -16.587 -8.388 1.00 11.89 96 THR A O 1
ATOM 595 N N . ASN A 1 83 ? 8.223 -16.530 -6.828 1.00 8.98 97 ASN A N 1
ATOM 596 C CA . ASN A 1 83 ? 9.339 -16.540 -7.774 1.00 9.11 97 ASN A CA 1
ATOM 597 C C . ASN A 1 83 ? 9.182 -15.471 -8.851 1.00 9.27 97 ASN A C 1
ATOM 598 O O . ASN A 1 83 ? 9.421 -15.714 -10.037 1.00 10.15 97 ASN A O 1
ATOM 603 N N . GLN A 1 84 ? 8.784 -14.276 -8.422 1.00 9.75 98 GLN A N 1
ATOM 604 C CA . GLN A 1 84 ? 8.602 -13.153 -9.331 1.00 9.22 98 GLN A CA 1
ATOM 605 C C . GLN A 1 84 ? 9.631 -12.067 -9.057 1.00 9.38 98 GLN A C 1
ATOM 606 O O . GLN A 1 84 ? 9.898 -11.726 -7.903 1.00 10.32 98 GLN A O 1
ATOM 612 N N . LEU A 1 85 ? 10.219 -11.533 -10.121 1.00 8.61 99 LEU A N 1
ATOM 613 C CA . LEU A 1 85 ? 11.171 -10.439 -9.988 1.00 9.68 99 LEU A CA 1
ATOM 614 C C . LEU A 1 85 ? 10.472 -9.224 -10.590 1.00 9.71 99 LEU A C 1
ATOM 615 O O . LEU A 1 85 ? 10.310 -9.133 -11.809 1.00 10.98 99 LEU A O 1
ATOM 620 N N . VAL A 1 86 ? 10.029 -8.309 -9.732 1.00 9.28 100 VAL A N 1
ATOM 621 C CA . VAL A 1 86 ? 9.341 -7.107 -10.195 1.00 10.76 100 VAL A CA 1
ATOM 622 C C . VAL A 1 86 ? 10.374 -6.030 -10.503 1.00 11.70 100 VAL A C 1
ATOM 623 O O . VAL A 1 86 ? 11.159 -5.639 -9.636 1.00 13.03 100 VAL A O 1
ATOM 627 N N . ILE A 1 87 ? 10.376 -5.562 -11.747 1.00 10.60 101 ILE A N 1
ATOM 628 C CA . ILE A 1 87 ? 11.316 -4.543 -12.196 1.00 13.05 101 ILE A 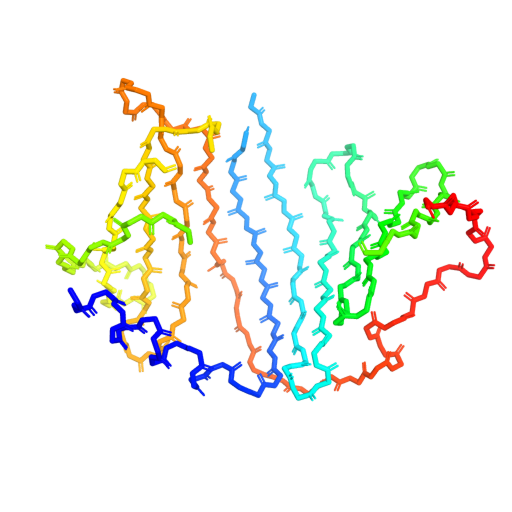CA 1
ATOM 629 C C . ILE A 1 87 ? 10.580 -3.226 -12.425 1.00 14.08 101 ILE A C 1
ATOM 630 O O . ILE A 1 87 ? 9.682 -3.149 -13.264 1.00 14.28 101 ILE A O 1
ATOM 635 N N . SER A 1 88 ? 10.964 -2.194 -11.680 1.00 14.63 102 SER A N 1
ATOM 636 C CA . SER A 1 88 ? 10.317 -0.886 -11.788 1.00 18.14 102 SER A CA 1
ATOM 637 C C . SER A 1 88 ? 11.324 0.248 -11.942 1.00 18.78 102 SER A C 1
ATOM 638 O O . SER A 1 88 ? 12.432 0.182 -11.417 1.00 18.87 102 SER A O 1
ATOM 641 N N . PRO A 1 89 ? 10.951 1.314 -12.672 1.00 21.12 103 PRO A N 1
ATOM 642 C CA . PRO A 1 89 ? 11.886 2.430 -12.843 1.00 22.35 103 PRO A CA 1
ATOM 643 C C . PRO A 1 89 ? 12.125 3.142 -11.513 1.00 24.13 103 PRO A C 1
ATOM 644 O O . PRO A 1 89 ? 11.226 3.077 -10.649 1.00 24.28 103 PRO A O 1
ATOM 648 N N . GLN A 1 114 ? 13.079 13.898 3.737 1.00 47.20 128 GLN A N 1
ATOM 649 C CA . GLN A 1 114 ? 11.718 14.479 3.557 1.00 47.60 128 GLN A CA 1
ATOM 650 C C . GLN A 1 114 ? 11.204 15.078 4.861 1.00 46.69 128 GLN A C 1
ATOM 651 O O . GLN A 1 114 ? 10.792 16.237 4.902 1.00 47.03 128 GLN A O 1
ATOM 657 N N . VAL A 1 115 ? 11.226 14.280 5.923 1.00 45.18 129 VAL A N 1
ATOM 658 C CA . VAL A 1 115 ? 10.763 14.732 7.229 1.00 43.59 129 VAL A CA 1
ATOM 659 C C . VAL A 1 115 ? 11.584 15.925 7.704 1.00 42.11 129 VAL A C 1
ATOM 660 O O . VAL A 1 115 ? 12.800 15.969 7.514 1.00 41.33 129 VAL A O 1
ATOM 664 N N . ASP A 1 116 ? 10.911 16.893 8.317 1.00 40.96 130 ASP A N 1
ATOM 665 C CA . ASP A 1 116 ? 11.583 18.080 8.828 1.00 39.61 130 ASP A CA 1
ATOM 666 C C . ASP A 1 116 ? 12.280 17.708 10.132 1.00 37.09 130 ASP A C 1
ATOM 667 O O . ASP A 1 116 ? 11.802 18.031 11.220 1.00 37.71 130 ASP A O 1
ATOM 672 N N . LEU A 1 117 ? 13.410 17.020 10.011 1.00 34.17 131 LEU A N 1
ATOM 673 C CA . LEU A 1 117 ? 14.173 16.582 11.172 1.00 31.08 131 LEU A CA 1
ATOM 674 C C . LEU A 1 117 ? 14.893 17.711 11.892 1.00 29.63 131 LEU A C 1
ATOM 675 O O . LEU A 1 117 ? 15.429 18.628 11.268 1.00 28.29 131 LEU A O 1
ATOM 680 N N . ARG A 1 118 ? 14.901 17.624 13.217 1.00 27.49 132 ARG A N 1
ATOM 681 C CA . ARG A 1 118 ? 15.552 18.609 14.069 1.00 26.48 132 ARG A CA 1
ATOM 682 C C . ARG A 1 118 ? 16.297 17.862 15.172 1.00 24.61 132 ARG A C 1
ATOM 683 O O . ARG A 1 118 ? 15.839 16.819 15.641 1.00 23.93 132 ARG A O 1
ATOM 691 N N . LEU A 1 119 ? 17.443 18.391 15.582 1.00 22.43 133 LEU A N 1
ATOM 692 C CA . LEU A 1 119 ? 18.217 17.764 16.645 1.00 20.18 133 LEU A CA 1
ATOM 693 C C . LEU A 1 119 ? 17.594 18.091 17.996 1.00 20.78 133 LEU A C 1
ATOM 694 O O . LEU A 1 119 ? 17.497 19.260 18.375 1.00 21.14 133 LEU A O 1
ATOM 699 N N . GLU A 1 120 ? 17.160 17.066 18.724 1.00 18.42 134 GLU A N 1
ATOM 700 C CA . GLU A 1 120 ? 16.566 17.301 20.033 1.00 17.80 134 GLU A CA 1
ATOM 701 C C . GLU A 1 120 ? 17.634 17.262 21.117 1.00 17.41 134 GLU A C 1
ATOM 702 O O . GLU A 1 120 ? 17.574 18.015 22.090 1.00 17.61 134 GLU A O 1
ATOM 708 N N . GLY A 1 121 ? 18.613 16.381 20.945 1.00 17.85 135 GLY A N 1
ATOM 709 C CA . GLY A 1 121 ? 19.678 16.266 21.922 1.00 17.79 135 GLY A CA 1
ATOM 710 C C . GLY A 1 121 ? 20.385 14.936 21.784 1.00 19.43 135 GLY A C 1
ATOM 711 O O . GLY A 1 121 ? 20.389 14.346 20.709 1.00 16.40 135 GLY A O 1
ATOM 712 N N . GLU A 1 122 ? 20.985 14.458 22.864 1.00 19.65 136 GLU A N 1
ATOM 713 C CA . GLU A 1 122 ? 21.682 13.185 22.814 1.00 21.11 136 GLU A CA 1
ATOM 714 C C . GLU A 1 122 ? 21.149 12.212 23.849 1.00 21.01 136 GLU A C 1
ATOM 715 O O . GLU A 1 122 ? 20.487 12.603 24.812 1.00 21.03 136 GLU A O 1
ATOM 721 N N . VAL A 1 123 ? 21.434 10.935 23.635 1.00 19.11 137 VAL A N 1
ATOM 722 C CA . VAL A 1 123 ? 20.989 9.892 24.542 1.00 20.26 137 VAL A CA 1
ATOM 723 C C . VAL A 1 123 ? 21.970 8.735 24.484 1.00 21.98 137 VAL A C 1
ATOM 724 O O . VAL A 1 123 ? 22.506 8.413 23.423 1.00 21.66 137 VAL A O 1
ATOM 728 N N . ARG A 1 124 ? 22.220 8.116 25.630 1.00 23.08 138 ARG A N 1
ATOM 729 C CA . ARG A 1 124 ? 23.140 6.996 25.672 1.00 25.53 138 ARG A CA 1
ATOM 730 C C . ARG A 1 124 ? 22.437 5.710 25.267 1.00 25.98 138 ARG A C 1
ATOM 731 O O . ARG A 1 124 ? 21.429 5.324 25.860 1.00 26.91 138 ARG A O 1
ATOM 739 N N . LEU A 1 125 ? 22.973 5.063 24.238 1.00 26.70 139 LEU A N 1
ATOM 740 C CA . LEU A 1 125 ? 22.427 3.810 23.742 1.00 28.22 139 LEU A CA 1
ATOM 741 C C . LEU A 1 125 ? 23.474 2.729 23.982 1.00 29.10 139 LEU A C 1
ATOM 742 O O . LEU A 1 125 ? 24.616 3.031 24.332 1.00 28.56 139 LEU A O 1
ATOM 747 N N . PRO A 1 126 ? 23.099 1.453 23.808 1.00 30.28 140 PRO A N 1
ATOM 748 C CA . PRO A 1 126 ? 24.051 0.359 24.018 1.00 31.55 140 PRO A CA 1
ATOM 749 C C . PRO A 1 126 ? 25.341 0.556 23.222 1.00 31.51 140 PRO A C 1
ATOM 750 O O . PRO A 1 126 ? 26.434 0.275 23.714 1.00 32.68 140 PRO A O 1
ATOM 754 N N . GLU A 1 127 ? 25.203 1.047 21.993 1.00 30.63 141 GLU A N 1
ATOM 755 C CA . GLU A 1 127 ? 26.349 1.284 21.121 1.00 29.28 141 GLU A CA 1
ATOM 756 C C . GLU A 1 127 ? 27.170 2.490 21.575 1.00 28.62 141 GLU A C 1
ATOM 757 O O . GLU A 1 127 ? 28.304 2.679 21.136 1.00 28.61 141 GLU A O 1
ATOM 763 N N . GLY A 1 128 ? 26.588 3.305 22.450 1.00 26.14 142 GLY A N 1
ATOM 764 C CA . GLY A 1 128 ? 27.278 4.484 22.940 1.00 24.04 142 GLY A CA 1
ATOM 765 C C . GLY A 1 128 ? 26.429 5.734 22.805 1.00 22.00 142 GLY A C 1
ATOM 766 O O . GLY A 1 128 ? 25.229 5.651 22.540 1.00 22.18 142 GLY A O 1
ATOM 767 N N . MET A 1 129 ? 27.044 6.898 22.986 1.00 21.02 143 MET A N 1
ATOM 768 C CA . MET A 1 129 ? 26.310 8.151 22.876 1.00 20.44 143 MET A CA 1
ATOM 769 C C . MET A 1 129 ? 25.800 8.355 21.458 1.00 19.63 143 MET A C 1
ATOM 770 O O . MET A 1 129 ? 26.520 8.129 20.485 1.00 18.26 143 MET A O 1
ATOM 775 N N . ALA A 1 130 ? 24.550 8.784 21.351 1.00 17.22 144 ALA A N 1
ATOM 776 C CA . ALA A 1 130 ? 23.936 9.013 20.055 1.00 16.54 144 ALA A CA 1
ATOM 777 C C . ALA A 1 130 ? 23.118 10.293 20.055 1.00 15.95 144 ALA A C 1
ATOM 778 O O . ALA A 1 130 ? 22.692 10.775 21.108 1.00 18.32 144 ALA A O 1
ATOM 780 N N . TRP A 1 131 ? 22.915 10.843 18.866 1.00 14.55 145 TRP A N 1
ATOM 781 C CA . TRP A 1 131 ? 22.105 12.039 18.701 1.00 14.51 145 TRP A CA 1
ATOM 782 C C . TRP A 1 131 ? 20.684 11.565 18.443 1.00 14.69 145 TRP A C 1
ATOM 783 O O . TRP A 1 131 ? 20.476 10.592 17.714 1.00 13.97 145 TRP A O 1
ATOM 794 N N . LYS A 1 132 ? 19.712 12.236 19.048 1.00 13.64 146 LYS A N 1
ATOM 795 C CA . LYS A 1 132 ? 18.314 11.897 18.826 1.00 13.51 146 LYS A CA 1
ATOM 796 C C . LYS A 1 132 ? 17.711 13.002 17.968 1.00 13.86 146 LYS A C 1
ATOM 797 O O . LYS A 1 132 ? 17.611 14.150 18.406 1.00 14.14 146 LYS A O 1
ATOM 803 N N . LEU A 1 133 ? 17.338 12.664 16.739 1.00 14.07 147 LEU A N 1
ATOM 804 C CA . LEU A 1 133 ? 16.728 13.634 15.842 1.00 16.56 147 LEU A CA 1
ATOM 805 C C . LEU A 1 133 ? 15.228 13.379 15.833 1.00 15.71 147 LEU A C 1
ATOM 806 O O . LEU A 1 133 ? 14.784 12.233 15.892 1.00 15.43 147 LEU A O 1
ATOM 811 N N . VAL A 1 134 ? 14.445 14.449 15.773 1.00 17.24 148 VAL A N 1
ATOM 812 C CA . VAL A 1 134 ? 12.998 14.318 15.760 1.00 18.86 148 VAL A CA 1
ATOM 813 C C . VAL A 1 134 ? 12.404 15.186 14.661 1.00 20.13 148 VAL A C 1
ATOM 814 O O . VAL A 1 134 ? 12.956 16.229 14.318 1.00 20.36 148 VAL A O 1
ATOM 818 N N . GLY A 1 135 ? 11.282 14.745 14.105 1.00 23.61 149 GLY A N 1
ATOM 819 C CA . GLY A 1 135 ? 10.643 15.507 13.047 1.00 26.47 149 GLY A CA 1
ATOM 820 C C . GLY A 1 135 ? 9.184 15.146 12.864 1.00 29.04 149 GLY A C 1
ATOM 821 O O . GLY A 1 135 ? 8.788 13.999 13.063 1.00 27.57 149 GLY A O 1
ATOM 822 N N . ARG A 1 136 ? 8.381 16.133 12.484 1.00 31.34 150 ARG A N 1
ATOM 823 C CA . ARG A 1 136 ? 6.957 15.916 12.271 1.00 34.98 150 ARG A CA 1
ATOM 824 C C . ARG A 1 136 ? 6.701 15.599 10.803 1.00 36.65 150 ARG A C 1
ATOM 825 O O . ARG A 1 136 ? 7.459 16.018 9.929 1.00 37.52 150 ARG A O 1
ATOM 833 N N . SER A 1 137 ? 5.632 14.852 10.542 1.00 39.00 151 SER A N 1
ATOM 834 C CA . SER A 1 137 ? 5.257 14.470 9.184 1.00 41.22 151 SER A CA 1
ATOM 835 C C . SER A 1 137 ? 6.307 13.588 8.523 1.00 41.97 151 SER A C 1
ATOM 836 O O . SER A 1 137 ? 5.931 12.500 8.041 1.00 43.37 151 SER A O 1
ATOM 839 N N . GLN A 1 141 ? 3.718 10.155 5.043 1.00 39.57 155 GLN A N 1
ATOM 840 C CA . GLN A 1 141 ? 2.278 10.530 5.138 1.00 39.54 155 GLN A CA 1
ATOM 841 C C . GLN A 1 141 ? 1.503 9.479 5.928 1.00 38.88 155 GLN A C 1
ATOM 842 O O . GLN A 1 141 ? 0.333 9.677 6.264 1.00 39.83 155 GLN A O 1
ATOM 848 N N . GLY A 1 142 ? 2.164 8.365 6.227 1.00 37.42 156 GLY A N 1
ATOM 849 C CA . GLY A 1 142 ? 1.523 7.300 6.976 1.00 34.69 156 GLY A CA 1
ATOM 850 C C . GLY A 1 142 ? 1.846 7.342 8.458 1.00 33.27 156 GLY A C 1
ATOM 851 O O . GLY A 1 142 ? 1.521 6.413 9.197 1.00 33.23 156 GLY A O 1
ATOM 852 N N . PHE A 1 143 ? 2.488 8.421 8.894 1.00 31.06 157 PHE A N 1
ATOM 853 C CA . PHE A 1 143 ? 2.854 8.584 10.297 1.00 29.01 157 PHE A CA 1
ATOM 854 C C . PHE A 1 143 ? 2.867 10.067 10.653 1.00 28.17 157 PHE A C 1
ATOM 855 O O . PHE A 1 143 ? 2.952 10.922 9.772 1.00 28.38 157 PHE A O 1
ATOM 863 N N . ALA A 1 144 ? 2.783 10.370 11.944 1.00 26.55 158 ALA A N 1
ATOM 864 C CA . ALA A 1 144 ? 2.761 11.756 12.396 1.00 25.72 158 ALA A CA 1
ATOM 865 C C . ALA A 1 144 ? 4.143 12.323 12.695 1.00 24.86 158 ALA A C 1
ATOM 866 O O . ALA A 1 144 ? 4.400 13.505 12.463 1.00 25.92 158 ALA A O 1
ATOM 868 N N . ALA A 1 145 ? 5.033 11.482 13.210 1.00 23.59 159 ALA A N 1
ATOM 869 C CA . ALA A 1 145 ? 6.376 11.931 13.546 1.00 21.27 159 ALA A CA 1
ATOM 870 C C . ALA A 1 145 ? 7.345 10.762 13.615 1.00 20.55 159 ALA A C 1
ATOM 871 O O . ALA A 1 145 ? 6.934 9.602 13.622 1.00 19.68 159 ALA A O 1
ATOM 873 N N . MET A 1 146 ? 8.634 11.074 13.666 1.00 19.77 160 MET A N 1
ATOM 874 C CA . MET A 1 146 ? 9.644 10.033 13.737 1.00 19.55 160 MET A CA 1
ATOM 875 C C . MET A 1 146 ? 10.836 10.437 14.585 1.00 18.57 160 MET A C 1
ATOM 876 O O . MET A 1 146 ? 11.087 11.622 14.822 1.00 16.28 160 MET A O 1
ATOM 881 N N . GLU A 1 147 ? 11.556 9.424 15.048 1.00 15.21 161 GLU A N 1
ATOM 882 C CA . GLU A 1 147 ? 12.760 9.611 15.839 1.00 14.33 161 GLU A CA 1
ATOM 883 C C . GLU A 1 147 ? 13.853 8.900 15.056 1.00 13.22 161 GLU A C 1
ATOM 884 O O . GLU A 1 147 ? 13.652 7.779 14.586 1.00 13.91 161 GLU A 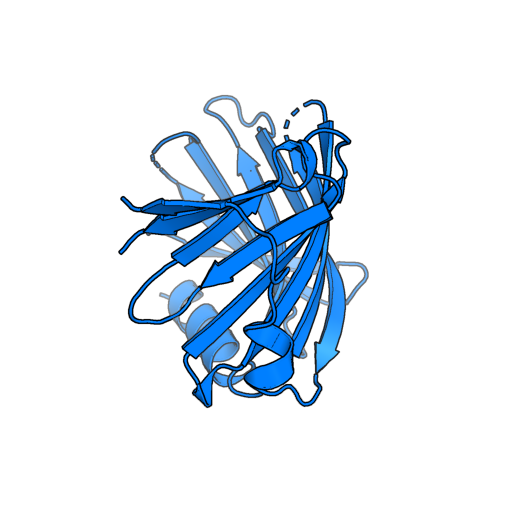O 1
ATOM 890 N N . LEU A 1 148 ? 14.994 9.559 14.895 1.00 12.82 162 LEU A N 1
ATOM 891 C CA . LEU A 1 148 ? 16.129 8.975 14.192 1.00 12.67 162 LEU A CA 1
ATOM 892 C C . LEU A 1 148 ? 17.331 9.098 15.117 1.00 11.74 162 LEU A C 1
ATOM 893 O O . LEU A 1 148 ? 17.697 10.198 15.523 1.00 13.59 162 LEU A O 1
ATOM 898 N N . TYR A 1 149 ? 17.931 7.963 15.458 1.00 9.95 163 TYR A N 1
ATOM 899 C CA . TYR A 1 149 ? 19.085 7.937 16.351 1.00 9.72 163 TYR A CA 1
ATOM 900 C C . TYR A 1 149 ? 20.364 7.690 15.567 1.00 11.26 163 TYR A C 1
ATOM 901 O O . TYR A 1 149 ? 20.464 6.719 14.810 1.00 11.98 163 TYR A O 1
ATOM 910 N N . ILE A 1 150 ? 21.336 8.580 15.757 1.00 11.16 164 ILE A N 1
ATOM 911 C CA . ILE A 1 150 ? 22.618 8.511 15.061 1.00 12.63 164 ILE A CA 1
ATOM 912 C C . ILE A 1 150 ? 23.785 8.373 16.035 1.00 11.46 164 ILE A C 1
ATOM 913 O O . ILE A 1 150 ? 23.957 9.203 16.932 1.00 13.76 164 ILE A O 1
ATOM 918 N N . LEU A 1 151 ? 24.587 7.325 15.856 1.00 11.81 165 LEU A N 1
ATOM 919 C CA . LEU A 1 151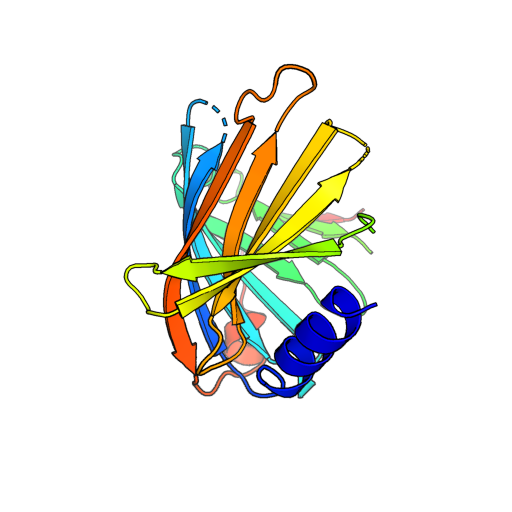 ? 25.753 7.096 16.706 1.00 12.33 165 LEU A CA 1
ATOM 920 C C . LEU A 1 151 ? 26.705 8.282 16.521 1.00 14.57 165 LEU A C 1
ATOM 921 O O . LEU A 1 151 ? 26.993 8.680 15.395 1.00 14.35 165 LEU A O 1
ATOM 926 N N . LYS A 1 152 ? 27.191 8.850 17.622 1.00 16.74 166 LYS A N 1
ATOM 927 C CA . LYS A 1 152 ? 28.091 10.003 17.538 1.00 18.26 166 LYS A CA 1
ATOM 928 C C . LYS A 1 152 ? 29.536 9.686 17.150 1.00 18.65 166 LYS A C 1
ATOM 929 O O . LYS A 1 152 ? 30.096 10.335 16.267 1.00 19.57 166 LYS A O 1
ATOM 935 N N . ALA A 1 153 ? 30.131 8.696 17.809 1.00 19.79 167 ALA A N 1
ATOM 936 C CA . ALA A 1 153 ? 31.524 8.317 17.558 1.00 21.40 167 ALA A CA 1
ATOM 937 C C . ALA A 1 153 ? 31.814 7.877 16.125 1.00 22.46 167 ALA A C 1
ATOM 938 O O . ALA A 1 153 ? 32.892 8.144 15.593 1.00 23.98 167 ALA A O 1
ATOM 940 N N . ASP A 1 154 ? 30.856 7.192 15.513 1.00 21.81 168 ASP A N 1
ATOM 941 C CA . ASP A 1 154 ? 30.993 6.713 14.141 1.00 20.82 168 ASP A CA 1
ATOM 942 C C . ASP A 1 154 ? 29.630 6.952 13.500 1.00 20.05 168 ASP A C 1
ATOM 943 O O . ASP A 1 154 ? 28.809 6.041 13.402 1.00 19.07 168 ASP A O 1
ATOM 948 N N . PRO A 1 155 ? 29.375 8.197 13.063 1.00 18.34 169 PRO A N 1
ATOM 949 C CA . PRO A 1 155 ? 28.127 8.641 12.434 1.00 16.88 169 PRO A CA 1
ATOM 950 C C . PRO A 1 155 ? 27.434 7.664 11.495 1.00 16.21 169 PRO A C 1
ATOM 951 O O . PRO A 1 155 ? 27.837 7.491 10.346 1.00 16.43 169 PRO A O 1
ATOM 955 N N . ARG A 1 156 ? 26.376 7.040 12.004 1.00 15.08 170 ARG A N 1
ATOM 956 C CA . ARG A 1 156 ? 25.575 6.089 11.244 1.00 13.74 170 ARG A CA 1
ATOM 957 C C . ARG A 1 156 ? 24.272 5.880 12.010 1.00 11.99 170 ARG A C 1
ATOM 958 O O . ARG A 1 156 ? 24.222 6.065 13.228 1.00 11.43 170 ARG A O 1
ATOM 966 N N . PRO A 1 157 ? 23.195 5.506 11.303 1.00 12.40 171 PRO A N 1
ATOM 967 C CA . PRO A 1 157 ? 21.895 5.286 11.940 1.00 11.29 171 PRO A CA 1
ATOM 968 C C . PRO A 1 157 ? 21.866 4.055 12.833 1.00 11.57 171 PRO A C 1
ATOM 969 O O . PRO A 1 157 ? 22.438 3.015 12.504 1.00 11.44 171 PRO A O 1
ATOM 973 N N . LEU A 1 158 ? 21.190 4.177 13.968 1.00 9.85 172 LEU A N 1
ATOM 974 C CA . LEU A 1 158 ? 21.078 3.062 14.892 1.00 8.35 172 LEU A CA 1
ATOM 975 C C . LEU A 1 158 ? 19.633 2.638 15.083 1.00 7.77 172 LEU A C 1
ATOM 976 O O . LEU A 1 158 ? 19.359 1.476 15.390 1.00 9.40 172 LEU A O 1
ATOM 981 N N . ARG A 1 159 ? 18.708 3.574 14.893 1.00 9.40 173 ARG A N 1
ATOM 982 C CA . ARG A 1 159 ? 17.303 3.272 15.130 1.00 9.75 173 ARG A CA 1
ATOM 983 C C . ARG A 1 159 ? 16.353 4.279 14.489 1.00 10.44 173 ARG A C 1
ATOM 984 O O . ARG A 1 159 ? 16.623 5.480 14.475 1.00 11.22 173 ARG A O 1
ATOM 992 N N . PHE A 1 160 ? 15.244 3.772 13.957 1.00 10.28 174 PHE A N 1
ATOM 993 C CA . PHE A 1 160 ? 14.215 4.599 13.330 1.00 11.02 174 PHE A CA 1
ATOM 994 C C . PHE A 1 160 ? 12.903 4.271 14.032 1.00 10.43 174 PHE A C 1
ATOM 995 O O . PHE A 1 160 ? 12.524 3.103 14.125 1.00 11.02 174 PHE A O 1
ATOM 1003 N N . VAL A 1 161 ? 12.207 5.294 14.518 1.00 10.41 175 VAL A N 1
ATOM 1004 C CA . VAL A 1 161 ? 10.935 5.084 15.203 1.00 11.91 175 VAL A CA 1
ATOM 1005 C C . VAL A 1 161 ? 9.869 5.981 14.593 1.00 12.12 175 VAL A C 1
ATOM 1006 O O . VAL A 1 161 ? 10.028 7.199 14.549 1.00 13.69 175 VAL A O 1
ATOM 1010 N N . PHE A 1 162 ? 8.787 5.371 14.123 1.00 13.61 176 PHE A N 1
ATOM 1011 C CA . PHE A 1 162 ? 7.683 6.105 13.510 1.00 14.32 176 PHE A CA 1
ATOM 1012 C C . PHE A 1 162 ? 6.484 6.089 14.450 1.00 14.65 176 PHE A C 1
ATOM 1013 O O . PHE A 1 162 ? 6.074 5.031 14.929 1.00 15.24 176 PHE A O 1
ATOM 1021 N N . LEU A 1 163 ? 5.926 7.269 14.707 1.00 16.25 177 LEU A N 1
ATOM 1022 C CA . LEU A 1 163 ? 4.799 7.412 15.624 1.00 18.07 177 LEU A CA 1
ATOM 1023 C C . LEU A 1 163 ? 3.544 7.975 14.964 1.00 19.21 177 LEU A C 1
ATOM 1024 O O . LEU A 1 163 ? 3.630 8.745 14.011 1.00 19.15 177 LEU A O 1
ATOM 1029 N N . ASP A 1 164 ? 2.378 7.601 15.484 1.00 21.62 178 ASP A N 1
ATOM 1030 C CA . ASP A 1 164 ? 1.133 8.129 14.940 1.00 22.89 178 ASP A CA 1
ATOM 1031 C C . ASP A 1 164 ? 0.777 9.398 15.712 1.00 24.72 178 ASP A C 1
ATOM 1032 O O . ASP A 1 164 ? 1.584 9.898 16.498 1.00 23.60 178 ASP A O 1
ATOM 1037 N N . GLU A 1 165 ? -0.429 9.911 15.488 1.00 26.42 179 GLU A N 1
ATOM 1038 C CA . GLU A 1 165 ? -0.895 11.132 16.143 1.00 29.31 179 GLU A CA 1
ATOM 1039 C C . GLU A 1 165 ? -0.871 11.097 17.672 1.00 28.46 179 GLU A C 1
ATOM 1040 O O . GLU A 1 165 ? -0.585 12.110 18.315 1.00 28.66 179 GLU A O 1
ATOM 1046 N N . LYS A 1 166 ? -1.183 9.941 18.250 1.00 28.14 180 LYS A N 1
ATOM 1047 C CA . LYS A 1 166 ? -1.216 9.792 19.704 1.00 27.96 180 LYS A CA 1
ATOM 1048 C C . LYS A 1 166 ? 0.146 9.462 20.310 1.00 26.84 180 LYS A C 1
ATOM 1049 O O . LYS A 1 166 ? 0.282 9.365 21.530 1.00 26.68 180 LYS A O 1
ATOM 1055 N N . GLY A 1 167 ? 1.152 9.292 19.459 1.00 24.87 181 GLY A N 1
ATOM 1056 C CA . GLY A 1 167 ? 2.476 8.962 19.951 1.00 23.99 181 GLY A CA 1
ATOM 1057 C C . GLY A 1 167 ? 2.699 7.462 19.990 1.00 22.18 181 GLY A C 1
ATOM 1058 O O . GLY A 1 167 ? 3.704 6.986 20.519 1.00 21.47 181 GLY A O 1
ATOM 1059 N N . LYS A 1 168 ? 1.751 6.714 19.431 1.00 21.77 182 LYS A N 1
ATOM 1060 C CA . LYS A 1 168 ? 1.837 5.258 19.390 1.00 20.82 182 LYS A CA 1
ATOM 1061 C C . LYS A 1 168 ? 2.864 4.824 18.348 1.00 18.96 182 LYS A C 1
ATOM 1062 O O . LYS A 1 168 ? 2.906 5.360 17.242 1.00 17.53 182 LYS A O 1
ATOM 1068 N N . VAL A 1 169 ? 3.693 3.851 18.709 1.00 17.51 183 VAL A N 1
ATOM 1069 C CA . VAL A 1 169 ? 4.714 3.355 17.798 1.00 17.44 183 VAL A CA 1
ATOM 1070 C C . VAL A 1 169 ? 4.109 2.503 16.687 1.00 17.14 183 VAL A C 1
ATOM 1071 O O . VAL A 1 169 ? 3.413 1.522 16.947 1.00 18.93 183 VAL A O 1
ATOM 1075 N N . LEU A 1 170 ? 4.379 2.895 15.448 1.00 17.18 184 LEU A N 1
ATOM 1076 C CA . LEU A 1 170 ? 3.889 2.174 14.280 1.00 17.99 184 LEU A CA 1
ATOM 1077 C C . LEU A 1 170 ? 4.982 1.229 13.798 1.00 17.98 184 LEU A C 1
ATOM 1078 O O . LEU A 1 170 ? 4.707 0.128 13.320 1.00 18.92 184 LEU A O 1
ATOM 1083 N N . ALA A 1 171 ? 6.228 1.675 13.932 1.00 17.04 185 ALA A N 1
ATOM 1084 C CA . ALA A 1 171 ? 7.378 0.883 13.523 1.00 15.03 185 ALA A CA 1
ATOM 1085 C C . ALA A 1 171 ? 8.589 1.316 14.336 1.00 14.64 185 ALA A C 1
ATOM 1086 O O . ALA A 1 171 ? 8.792 2.504 14.584 1.00 15.57 185 ALA A O 1
ATOM 1088 N N . ASP A 1 172 ? 9.380 0.339 14.756 1.00 13.70 186 ASP A N 1
ATOM 1089 C CA . ASP A 1 172 ? 10.581 0.589 15.543 1.00 13.05 186 ASP A CA 1
ATOM 1090 C C . ASP A 1 172 ? 11.635 -0.346 14.969 1.00 12.24 186 ASP A C 1
ATOM 1091 O O . ASP A 1 172 ? 11.635 -1.542 15.257 1.00 14.33 186 ASP A O 1
ATOM 1096 N N . LEU A 1 173 ? 12.520 0.202 14.143 1.00 10.93 187 LEU A N 1
ATOM 1097 C CA . LEU A 1 173 ? 13.557 -0.595 13.501 1.00 11.57 187 LEU A CA 1
ATOM 1098 C C . LEU A 1 173 ? 14.946 -0.223 13.987 1.00 10.96 187 LEU A C 1
ATOM 1099 O O . LEU A 1 173 ? 15.337 0.941 13.949 1.00 11.10 187 LEU A O 1
ATOM 1104 N N . LYS A 1 174 ? 15.695 -1.226 14.429 1.00 10.06 188 LYS A N 1
ATOM 1105 C CA . LYS A 1 174 ? 17.033 -1.000 14.941 1.00 11.44 188 LYS A CA 1
ATOM 1106 C C . LYS A 1 174 ? 18.097 -1.611 14.043 1.00 11.48 188 LYS A C 1
ATOM 1107 O O . LYS A 1 174 ? 17.882 -2.654 13.429 1.00 12.16 188 LYS A O 1
ATOM 1113 N N . VAL A 1 175 ? 19.239 -0.940 13.943 1.00 10.00 189 VAL A N 1
ATOM 1114 C CA . VAL A 1 175 ? 20.354 -1.474 13.170 1.00 10.99 189 VAL A CA 1
ATOM 1115 C C . VAL A 1 175 ? 21.149 -2.203 14.253 1.00 12.20 189 VAL A C 1
ATOM 1116 O O . VAL A 1 175 ? 21.939 -1.586 14.978 1.00 13.90 189 VAL A O 1
ATOM 1120 N N . VAL A 1 176 ? 20.920 -3.510 14.375 1.00 11.23 190 VAL A N 1
ATOM 1121 C CA . VAL A 1 176 ? 21.559 -4.315 15.416 1.00 11.52 190 VAL A CA 1
ATOM 1122 C C . VAL A 1 176 ? 22.959 -4.845 15.144 1.00 10.87 190 VAL A C 1
ATOM 1123 O O . VAL A 1 176 ? 23.657 -5.247 16.072 1.00 12.70 190 VAL A O 1
ATOM 1127 N N . GLU A 1 177 ? 23.363 -4.863 13.876 1.00 10.50 191 GLU A N 1
ATOM 1128 C CA . GLU A 1 177 ? 24.704 -5.307 13.491 1.00 10.19 191 GLU A CA 1
ATOM 1129 C C . GLU A 1 177 ? 25.130 -4.420 12.337 1.00 10.40 191 GLU A C 1
ATOM 1130 O O . GLU A 1 177 ? 24.297 -4.006 11.530 1.00 11.06 191 GLU A O 1
ATOM 1136 N N . PHE A 1 178 ? 26.422 -4.122 12.271 1.00 9.91 192 PHE A N 1
ATOM 1137 C CA . PHE A 1 178 ? 26.968 -3.254 11.230 1.00 11.19 192 PHE A CA 1
ATOM 1138 C C . PHE A 1 178 ? 28.424 -3.612 10.987 1.00 11.79 192 PHE A C 1
ATOM 1139 O O . PHE A 1 178 ? 29.152 -3.951 11.921 1.00 14.35 192 PHE A O 1
ATOM 1147 N N . LYS A 1 179 ? 28.848 -3.513 9.734 1.00 12.16 193 LYS A N 1
ATOM 1148 C CA . LYS A 1 179 ? 30.221 -3.829 9.380 1.00 14.16 193 LYS A CA 1
ATOM 1149 C C . LYS A 1 179 ? 30.621 -3.173 8.069 1.00 13.86 193 LYS A C 1
ATOM 1150 O O . LYS A 1 179 ? 29.867 -3.206 7.097 1.00 13.40 193 LYS A O 1
ATOM 1156 N N . ARG A 1 180 ? 31.794 -2.549 8.049 1.00 14.25 194 ARG A N 1
ATOM 1157 C CA . ARG A 1 180 ? 32.291 -1.961 6.818 1.00 14.56 194 ARG A CA 1
ATOM 1158 C C . ARG A 1 180 ? 32.933 -3.141 6.106 1.00 14.16 194 ARG A C 1
ATOM 1159 O O . ARG A 1 180 ? 33.541 -4.002 6.744 1.00 14.89 194 ARG A O 1
ATOM 1167 N N . THR A 1 181 ? 32.804 -3.194 4.789 1.00 12.81 195 THR A N 1
ATOM 1168 C CA . THR A 1 181 ? 33.351 -4.323 4.060 1.00 14.37 195 THR A CA 1
ATOM 1169 C C . THR A 1 181 ? 33.614 -3.951 2.609 1.00 14.63 195 THR A C 1
ATOM 1170 O O . THR A 1 181 ? 33.713 -2.775 2.263 1.00 15.87 195 THR A O 1
ATOM 1174 N N . ASN A 1 182 ? 33.773 -4.966 1.771 1.00 12.80 196 ASN A N 1
ATOM 1175 C CA . ASN A 1 182 ? 33.959 -4.742 0.352 1.00 12.83 196 ASN A CA 1
ATOM 1176 C C . ASN A 1 182 ? 32.871 -5.551 -0.334 1.00 11.25 196 ASN A C 1
ATOM 1177 O O . ASN A 1 182 ? 32.607 -6.694 0.041 1.00 12.58 196 ASN A O 1
ATOM 1182 N N . LEU A 1 183 ? 32.233 -4.953 -1.329 1.00 10.76 197 LEU A N 1
ATOM 1183 C CA . LEU A 1 183 ? 31.160 -5.620 -2.051 1.00 10.39 197 LEU A CA 1
ATOM 1184 C C . LEU A 1 183 ? 31.316 -5.348 -3.531 1.00 10.84 197 LEU A C 1
ATOM 1185 O O . LEU A 1 183 ? 31.943 -4.358 -3.925 1.00 13.90 197 LEU A O 1
ATOM 1190 N N . THR A 1 184 ? 30.737 -6.217 -4.350 1.00 9.34 198 THR A N 1
ATOM 1191 C CA . THR A 1 184 ? 30.819 -6.064 -5.794 1.00 10.39 198 THR A CA 1
ATOM 1192 C C . THR A 1 184 ? 29.442 -6.103 -6.439 1.00 10.14 198 THR A C 1
ATOM 1193 O O . THR A 1 184 ? 28.465 -6.548 -5.833 1.00 9.27 198 THR A O 1
ATOM 1197 N N . GLU A 1 185 ? 29.367 -5.643 -7.683 1.00 12.06 199 GLU A N 1
ATOM 1198 C CA . GLU A 1 185 ? 28.103 -5.655 -8.397 1.00 13.31 199 GLU A CA 1
ATOM 1199 C C . GLU A 1 185 ? 27.646 -7.095 -8.627 1.00 12.37 199 GLU A C 1
ATOM 1200 O O . GLU A 1 185 ? 26.452 -7.382 -8.602 1.00 11.57 199 GLU A O 1
ATOM 1206 N N . ALA A 1 186 ? 28.594 -8.005 -8.838 1.00 11.70 200 ALA A N 1
ATOM 1207 C CA . ALA A 1 186 ? 28.249 -9.405 -9.060 1.00 11.31 200 ALA A CA 1
ATOM 1208 C C . ALA A 1 186 ? 27.495 -9.946 -7.852 1.00 10.41 200 ALA A C 1
ATOM 1209 O O . ALA A 1 186 ? 26.571 -10.750 -7.988 1.00 10.83 200 ALA A O 1
ATOM 1211 N N . GLN A 1 187 ? 27.895 -9.507 -6.665 1.00 9.74 201 GLN A N 1
ATOM 1212 C CA . GLN A 1 187 ? 27.226 -9.957 -5.452 1.00 8.55 201 GLN A CA 1
ATOM 1213 C C . GLN A 1 187 ? 25.858 -9.303 -5.291 1.00 8.60 201 GLN A C 1
ATOM 1214 O O . GLN A 1 187 ? 24.846 -9.988 -5.156 1.00 10.25 201 GLN A O 1
ATOM 1220 N N . LEU A 1 188 ? 25.824 -7.975 -5.319 1.00 9.28 202 LEU A N 1
ATOM 1221 C CA . LEU A 1 188 ? 24.571 -7.258 -5.104 1.00 9.12 202 LEU A CA 1
ATOM 1222 C C . LEU A 1 188 ? 23.521 -7.333 -6.206 1.00 9.29 202 LEU A C 1
ATOM 1223 O O . LEU A 1 188 ? 22.333 -7.114 -5.944 1.00 10.45 202 LEU A O 1
ATOM 1228 N N . LYS A 1 189 ? 23.938 -7.645 -7.429 1.00 10.29 203 LYS A N 1
ATOM 1229 C CA . LYS A 1 189 ? 22.983 -7.750 -8.528 1.00 11.08 203 LYS A CA 1
ATOM 1230 C C . LYS A 1 189 ? 22.635 -9.189 -8.889 1.00 11.98 203 LYS A C 1
ATOM 1231 O O . LYS A 1 189 ? 22.056 -9.448 -9.946 1.00 13.13 203 LYS A O 1
ATOM 1237 N N . ARG A 1 190 ? 22.986 -10.131 -8.020 1.00 10.80 204 ARG A N 1
ATOM 1238 C CA . ARG A 1 190 ? 22.675 -11.530 -8.291 1.00 10.78 204 ARG A CA 1
ATOM 1239 C C . ARG A 1 190 ? 21.172 -11.753 -8.162 1.00 10.78 204 ARG A C 1
ATOM 1240 O O . ARG A 1 190 ? 20.493 -11.063 -7.397 1.00 10.21 204 ARG A O 1
ATOM 1248 N N . TYR A 1 191 ? 20.654 -12.715 -8.918 1.00 11.57 205 TYR A N 1
ATOM 1249 C CA . TYR A 1 191 ? 19.230 -13.029 -8.892 1.00 12.16 205 TYR A CA 1
ATOM 1250 C C . TYR A 1 191 ? 19.003 -14.460 -9.371 1.00 13.09 205 TYR A C 1
ATOM 1251 O O . TYR A 1 191 ? 19.839 -15.027 -10.076 1.00 13.85 205 TYR A O 1
ATOM 1260 N 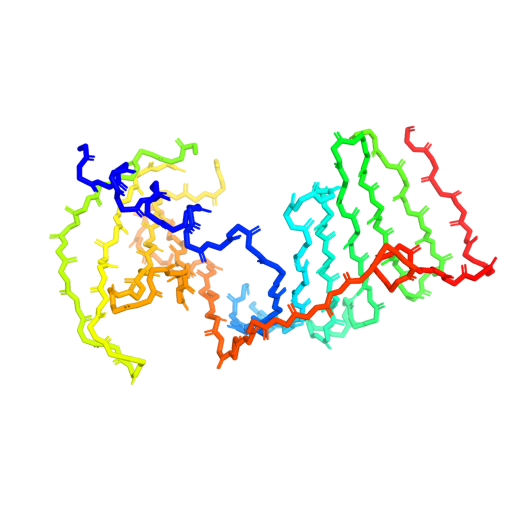N . PRO A 1 192 ? 17.872 -15.066 -8.984 1.00 11.71 206 PRO A N 1
ATOM 1261 C CA . PRO A 1 192 ? 17.559 -16.436 -9.399 1.00 14.23 206 PRO A CA 1
ATOM 1262 C C . PRO A 1 192 ? 17.357 -16.450 -10.909 1.00 15.57 206 PRO A C 1
ATOM 1263 O O . PRO A 1 192 ? 16.526 -15.712 -11.436 1.00 14.39 206 PRO A O 1
ATOM 1267 N N . LYS A 1 193 ? 18.115 -17.291 -11.604 1.00 17.89 207 LYS A N 1
ATOM 1268 C CA . LYS A 1 193 ? 18.027 -17.360 -13.053 1.00 19.59 207 LYS A CA 1
ATOM 1269 C C . LYS A 1 193 ? 16.656 -17.762 -13.589 1.00 18.86 207 LYS A C 1
ATOM 1270 O O . LYS A 1 193 ? 16.316 -17.439 -14.726 1.00 20.07 207 LYS A O 1
ATOM 1276 N N . ASP A 1 194 ? 15.868 -18.450 -12.771 1.00 18.17 208 ASP A N 1
ATOM 1277 C CA . ASP A 1 194 ? 14.544 -18.895 -13.191 1.00 17.88 208 ASP A CA 1
ATOM 1278 C C . ASP A 1 194 ? 13.420 -17.957 -12.744 1.00 16.66 208 ASP A C 1
ATOM 1279 O O . ASP A 1 194 ? 12.245 -18.304 -12.846 1.00 15.86 208 ASP A O 1
ATOM 1284 N N . ALA A 1 195 ? 13.773 -16.771 -12.255 1.00 13.79 209 ALA A N 1
ATOM 1285 C CA . ALA A 1 195 ? 12.757 -15.821 -11.806 1.00 13.57 209 ALA A CA 1
ATOM 1286 C C . ALA A 1 195 ? 11.852 -15.385 -12.954 1.00 13.52 209 ALA A C 1
ATOM 1287 O O . ALA A 1 195 ? 12.303 -15.222 -14.089 1.00 14.50 209 ALA A O 1
ATOM 1289 N N . GLN A 1 196 ? 10.568 -15.215 -12.653 1.00 11.93 210 GLN A N 1
ATOM 1290 C CA . GLN A 1 196 ? 9.595 -14.781 -13.651 1.00 11.83 210 GLN A CA 1
ATOM 1291 C C . GLN A 1 196 ? 9.487 -13.266 -13.526 1.00 11.30 210 GLN A C 1
ATOM 1292 O O . GLN A 1 196 ? 9.195 -12.739 -12.453 1.00 10.80 210 GLN A O 1
ATOM 1298 N N . VAL A 1 197 ? 9.729 -12.566 -14.626 1.00 9.96 211 VAL A N 1
ATOM 1299 C CA . VAL A 1 197 ? 9.711 -11.113 -14.609 1.00 11.38 211 VAL A CA 1
ATOM 1300 C C . VAL A 1 197 ? 8.350 -10.431 -14.705 1.00 11.10 211 VAL A C 1
ATOM 1301 O O . VAL A 1 197 ? 7.506 -10.783 -15.531 1.00 12.75 211 VAL A O 1
ATOM 1305 N N . VAL A 1 198 ? 8.148 -9.462 -13.817 1.00 10.53 212 VAL A N 1
ATOM 1306 C CA . VAL A 1 198 ? 6.941 -8.641 -13.796 1.00 10.46 212 VAL A CA 1
ATOM 1307 C C . VAL A 1 198 ? 7.541 -7.262 -14.065 1.00 12.11 212 VAL A C 1
ATOM 1308 O O . VAL A 1 198 ? 8.166 -6.661 -13.190 1.00 12.64 212 VAL A O 1
ATOM 1312 N N . ARG A 1 199 ? 7.367 -6.773 -15.288 1.00 11.69 213 ARG A N 1
ATOM 1313 C CA . ARG A 1 199 ? 7.952 -5.501 -15.696 1.00 11.89 213 ARG A CA 1
ATOM 1314 C C . ARG A 1 199 ? 6.989 -4.328 -15.661 1.00 12.86 213 ARG A C 1
ATOM 1315 O O 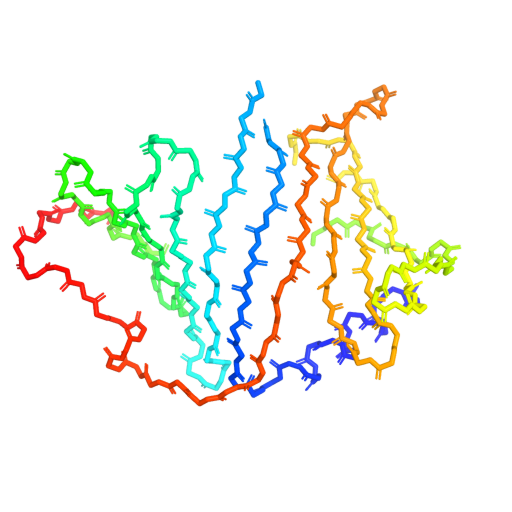. ARG A 1 199 ? 6.040 -4.275 -16.438 1.00 11.03 213 ARG A O 1
ATOM 1323 N N . ARG A 1 200 ? 7.243 -3.383 -14.762 1.00 12.92 214 ARG A N 1
ATOM 1324 C CA . ARG A 1 200 ? 6.387 -2.208 -14.646 1.00 15.70 214 ARG A CA 1
ATOM 1325 C C . ARG A 1 200 ? 6.727 -1.161 -15.704 1.00 15.99 214 ARG A C 1
ATOM 1326 O O . ARG A 1 200 ? 7.729 -1.336 -16.427 1.00 16.50 214 ARG A O 1
#

B-factor: mean 19.75, std 10.05, range [5.94, 53.04]

CATH classification: 2.50.20.10

Foldseek 3Di:
DVVVVLVVLQCVLPQAKKKFWKWWCLVWIWIWIKIDHNVQQKIKIATCDDPQRHGWMWIDHQFWIWTAGPVVLATEIGGDFPKDWPAWDADPVGIWTWIKGADPPAGIKIWIFDDVRGDTAWIFGHHPVRHTNMIMGGPTMDGDHDDCCVRVDDDPPRHYDYD

Organism: Thermus thermophilus (strain ATCC 27634 / DSM 579 / HB8) (NCBI:txid300852)

Secondary structure (DSSP, 8-state):
-HHHHHHHHHHHHT-S-EEEEEEEE---EEEEEEEEEGGGTEEEEEEEESTTTTT-EEEE-SS-EEEEETTTTEEEEE---EEEEEEEEEETTEEEEEEEEE----SEEEEEEETTTTEEEEEEEE-TTS-EEEEEEEEEEEE----HHHHT---TTPEEEE-

Solvent-accessible surface area: 10255 Å² total; per-residue (Å²): 190,48,4,97,90,4,59,55,120,15,117,116,45,22,65,71,25,38,48,9,20,26,67,14,93,76,161,98,72,21,27,3,108,12,35,5,20,43,170,51,157,16,66,7,24,28,40,60,83,18,55,80,55,103,32,13,14,19,1,66,30,143,154,43,40,40,53,11,63,126,139,79,44,50,9,20,23,29,130,227,30,78,31,140,61,109,30,104,56,171,27,123,86,24,50,0,43,47,0,40,8,178,80,197,70,46,17,30,16,35,11,20,0,14,70,101,39,21,28,32,5,71,63,5,49,31,37,153,193,43,139,42,69,16,18,33,85,19,65,112,48,118,95,43,116,16,63,100,80,86,2,70,117,96,43,177,110,20,124,69,36,173,191

Radius of gyration: 16.93 Å; Cα contacts (8 Å, |Δi|>4): 388; chains: 1; bounding box: 35×42×41 Å

Nearest PDB structures (foldseek):
  2yzy-assembly1_A  TM=1.006E+00  e=2.559E-32  Thermus thermophilus HB8
  6in9-assembly1_A  TM=7.140E-01  e=5.249E-07  Pseudomonas aeruginosa PAO1
  2zf4-assembly2_C  TM=6.846E-01  e=4.184E-06  Chromobacterium violaceum
  2zf3-assembly2_D  TM=6.946E-01  e=2.423E-05  Chromobacterium violaceum
  6e7o-assembly1_A  TM=6.760E-01  e=3.517E-05  Homo sapiens